Protein AF-A0A9D6GFV5-F1 (afdb_monomer_lite)

pLDDT: mean 89.93, std 10.41, range [53.44, 98.19]

Secondary structure (DSSP, 8-state):
--GGGS----HHHHHHHHHHHHHHH-SS-----EEEEEEEETTTEEEEEEE-SS-EEEEEEEGGG--S-----

Foldseek 3Di:
DPVVPDDDDDPVRVVVVVVVVCCVPPVDDDDDAAWQDWDDDPQFKIWIWGDDPPDIDIDIDTPVVPPDDDDHD

Sequence (73 aa):
MENDLLPKFSVSDFVASTNQTLEYAYPSVVIEGEVESFKVNQGKFVFFNLKDAGASVGCFMMVFNLRVPLEDG

Radius of gyration: 17.2 Å; chains: 1; bounding box: 40×29×39 Å

Structure (mmCIF, N/CA/C/O backbone):
data_AF-A0A9D6GFV5-F1
#
_entry.id   AF-A0A9D6GFV5-F1
#
loop_
_atom_site.group_PDB
_atom_site.id
_atom_site.type_symbol
_atom_site.label_atom_id
_atom_site.label_alt_id
_atom_site.label_comp_id
_atom_site.label_asym_id
_atom_site.label_entity_id
_atom_site.label_seq_id
_atom_site.pdbx_PDB_ins_code
_atom_site.Cartn_x
_atom_site.Cartn_y
_atom_site.Cartn_z
_atom_site.occupancy
_atom_site.B_iso_or_equiv
_atom_site.auth_seq_id
_atom_site.auth_comp_id
_atom_site.auth_asym_id
_atom_site.auth_atom_id
_atom_site.pdbx_PDB_model_num
ATOM 1 N N . MET A 1 1 ? 24.087 -14.760 -18.891 1.00 59.03 1 MET A N 1
ATOM 2 C CA . MET A 1 1 ? 23.568 -13.756 -19.847 1.00 59.03 1 MET A CA 1
ATOM 3 C C . MET A 1 1 ? 22.065 -13.959 -19.997 1.00 59.03 1 MET A C 1
ATOM 5 O O . MET A 1 1 ? 21.619 -14.448 -21.019 1.00 59.03 1 MET A O 1
ATOM 9 N N . GLU A 1 2 ? 21.294 -13.639 -18.959 1.00 61.22 2 GLU A N 1
ATOM 10 C CA . GLU A 1 2 ? 19.818 -13.768 -18.960 1.00 61.22 2 GLU A CA 1
ATOM 11 C C . GLU A 1 2 ? 19.155 -12.465 -18.479 1.00 61.22 2 GLU A C 1
ATOM 13 O O . GLU A 1 2 ? 18.136 -12.052 -19.017 1.00 61.22 2 GLU A O 1
ATOM 18 N N . ASN A 1 3 ? 19.807 -11.725 -17.572 1.00 63.62 3 ASN A N 1
ATOM 19 C CA . ASN A 1 3 ? 19.303 -10.451 -17.040 1.00 63.62 3 ASN A CA 1
ATOM 20 C C . ASN A 1 3 ? 19.260 -9.273 -18.037 1.00 63.62 3 ASN A C 1
ATOM 22 O O . ASN A 1 3 ? 18.689 -8.240 -17.701 1.00 63.62 3 ASN A O 1
ATOM 26 N N . ASP A 1 4 ? 19.840 -9.388 -19.237 1.00 69.62 4 ASP A N 1
ATOM 27 C CA . ASP A 1 4 ? 19.814 -8.308 -20.243 1.00 69.62 4 ASP A CA 1
ATOM 28 C C . ASP A 1 4 ? 18.563 -8.316 -21.136 1.00 69.62 4 ASP A C 1
ATOM 30 O O . ASP A 1 4 ? 18.368 -7.383 -21.910 1.00 69.62 4 ASP A O 1
ATOM 34 N N . LEU A 1 5 ? 17.694 -9.325 -21.007 1.00 83.62 5 LEU A N 1
ATOM 35 C CA . LEU A 1 5 ? 16.404 -9.383 -21.710 1.00 83.62 5 LEU A CA 1
ATOM 36 C C . LEU A 1 5 ? 15.244 -8.794 -20.892 1.00 83.62 5 LEU A C 1
ATOM 38 O O . LEU A 1 5 ? 14.141 -8.642 -21.415 1.00 83.62 5 LEU A O 1
ATOM 42 N N . LEU A 1 6 ? 15.471 -8.466 -19.616 1.00 87.06 6 LEU A N 1
ATOM 43 C CA . LEU A 1 6 ? 14.449 -7.860 -18.768 1.00 87.06 6 LEU A CA 1
ATOM 44 C C . LEU A 1 6 ? 14.358 -6.349 -19.039 1.00 87.06 6 LEU A C 1
ATOM 46 O O . LEU A 1 6 ? 15.394 -5.683 -19.134 1.00 87.06 6 LEU A O 1
ATOM 50 N N . PRO A 1 7 ? 13.142 -5.782 -19.135 1.00 89.38 7 PRO A N 1
ATOM 51 C CA . PRO A 1 7 ? 12.969 -4.348 -19.313 1.00 89.38 7 PRO A CA 1
ATOM 52 C C . PRO A 1 7 ? 13.580 -3.591 -18.126 1.00 89.38 7 PRO A C 1
ATOM 54 O O . PRO A 1 7 ? 13.239 -3.829 -16.967 1.00 89.38 7 PRO A O 1
ATOM 57 N N . LYS A 1 8 ? 14.510 -2.678 -18.424 1.00 94.06 8 LYS A N 1
ATOM 58 C CA . LYS A 1 8 ? 15.149 -1.804 -17.434 1.00 94.06 8 LYS A CA 1
ATOM 59 C C . LYS A 1 8 ? 14.353 -0.506 -17.351 1.00 94.06 8 LYS A C 1
ATOM 61 O O . LYS A 1 8 ? 14.337 0.265 -18.305 1.00 94.06 8 LYS A O 1
ATOM 66 N N . PHE A 1 9 ? 13.713 -0.271 -16.212 1.00 95.75 9 PHE A N 1
ATOM 67 C CA . PHE A 1 9 ? 12.966 0.956 -15.944 1.00 95.75 9 PHE A CA 1
ATOM 68 C C . PHE A 1 9 ? 13.800 1.939 -15.121 1.00 95.75 9 PHE A C 1
ATOM 70 O O . PHE A 1 9 ? 14.542 1.532 -14.222 1.00 95.75 9 PHE A O 1
ATOM 77 N N . SER A 1 10 ? 13.638 3.241 -15.378 1.00 97.56 10 SER A N 1
ATOM 78 C CA . SER A 1 10 ? 13.948 4.239 -14.353 1.00 97.56 10 SER A CA 1
ATOM 79 C C . SER A 1 10 ? 12.921 4.150 -13.214 1.00 97.56 10 SER A C 1
ATOM 81 O O . SER A 1 10 ? 11.849 3.563 -13.372 1.00 97.56 10 SER A O 1
ATOM 83 N N . VAL A 1 11 ? 13.222 4.750 -12.058 1.00 97.88 11 VAL A N 1
ATOM 84 C CA . VAL A 1 11 ? 12.293 4.749 -10.912 1.00 97.88 11 VAL A CA 1
ATOM 85 C C . VAL A 1 11 ? 10.937 5.351 -11.297 1.00 97.88 11 VAL A C 1
ATOM 87 O O . VAL A 1 11 ? 9.900 4.786 -10.961 1.00 97.88 11 VAL A O 1
ATOM 90 N N . SER A 1 12 ? 10.932 6.461 -12.041 1.00 98.19 12 SER A N 1
ATOM 91 C CA . SER A 1 12 ? 9.696 7.104 -12.497 1.00 98.19 12 SER A CA 1
ATOM 92 C C . SER A 1 12 ? 8.925 6.243 -13.489 1.00 98.19 12 SER A C 1
ATOM 94 O O . SER A 1 12 ? 7.702 6.171 -13.391 1.00 98.19 12 SER A O 1
ATOM 96 N N . ASP A 1 13 ? 9.617 5.558 -14.402 1.00 98.00 13 ASP A N 1
ATOM 97 C CA . ASP A 1 13 ? 8.947 4.729 -15.407 1.00 98.00 13 ASP A CA 1
ATOM 98 C C . ASP A 1 13 ? 8.310 3.492 -14.770 1.00 98.00 13 ASP A C 1
ATOM 100 O O . ASP A 1 13 ? 7.204 3.104 -15.143 1.00 98.00 13 ASP A O 1
ATOM 104 N N . PHE A 1 14 ? 8.964 2.905 -13.761 1.00 97.69 14 PHE A N 1
ATOM 105 C CA . PHE A 1 14 ? 8.385 1.800 -13.004 1.00 97.69 14 PHE A CA 1
ATOM 106 C C . PHE A 1 14 ? 7.113 2.230 -12.262 1.00 97.69 14 PHE A C 1
ATOM 108 O O . PHE A 1 14 ? 6.097 1.534 -12.329 1.00 97.69 14 PHE A O 1
ATOM 115 N N . VAL A 1 15 ? 7.141 3.393 -11.599 1.00 97.94 15 VAL A N 1
ATOM 116 C CA . VAL A 1 15 ? 5.965 3.945 -10.907 1.00 97.94 15 VAL A CA 1
ATOM 117 C C . VAL A 1 15 ? 4.836 4.225 -11.900 1.00 97.94 15 VAL A C 1
ATOM 119 O O . VAL A 1 15 ? 3.706 3.803 -11.665 1.00 97.94 15 VAL A O 1
ATOM 122 N N . ALA A 1 16 ? 5.135 4.872 -13.030 1.00 97.69 16 ALA A N 1
ATOM 123 C CA . ALA A 1 16 ? 4.140 5.175 -14.058 1.00 97.69 16 ALA A CA 1
ATOM 124 C C . ALA A 1 16 ? 3.505 3.901 -14.638 1.00 97.69 16 ALA A C 1
ATOM 126 O O . ALA A 1 16 ? 2.280 3.790 -14.690 1.00 97.69 16 ALA A O 1
ATOM 127 N N . SER A 1 17 ? 4.326 2.911 -15.003 1.00 97.44 17 SER A N 1
ATOM 128 C CA . SER A 1 17 ? 3.853 1.635 -15.550 1.00 97.44 17 SER A CA 1
ATOM 129 C C . SER A 1 17 ? 3.016 0.845 -14.539 1.00 97.44 17 SER A C 1
ATOM 131 O O . SER A 1 17 ? 2.013 0.232 -14.911 1.00 97.44 17 SER A O 1
ATOM 133 N N . THR A 1 18 ? 3.413 0.847 -13.263 1.00 96.81 18 THR A N 1
ATOM 134 C CA . THR A 1 18 ? 2.685 0.142 -12.199 1.00 96.81 18 THR A CA 1
ATOM 135 C C . THR A 1 18 ? 1.334 0.799 -11.942 1.00 96.81 18 THR A C 1
ATOM 137 O O . THR A 1 18 ? 0.316 0.109 -11.952 1.00 96.81 18 THR A O 1
ATOM 140 N N . ASN A 1 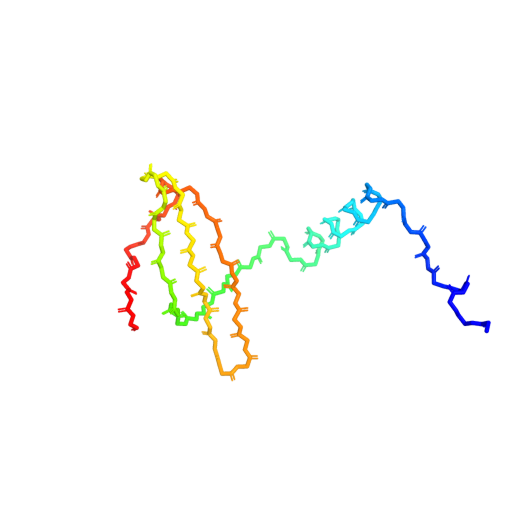19 ? 1.302 2.126 -11.792 1.00 95.88 19 ASN A N 1
ATOM 141 C CA . ASN A 1 19 ? 0.063 2.868 -11.563 1.00 95.88 19 ASN A CA 1
ATOM 142 C C . ASN A 1 19 ? -0.923 2.679 -12.718 1.00 95.88 19 ASN A C 1
ATOM 144 O O . ASN A 1 19 ? -2.066 2.315 -12.470 1.00 95.88 19 ASN A O 1
ATOM 148 N N . GLN A 1 20 ? -0.467 2.808 -13.970 1.00 96.88 20 GLN A N 1
ATOM 149 C CA . GLN A 1 20 ? -1.316 2.570 -15.141 1.00 96.88 20 GLN A CA 1
ATOM 150 C C . GLN A 1 20 ? -1.911 1.154 -15.135 1.00 96.88 20 GLN A C 1
ATOM 152 O O . GLN A 1 20 ? -3.089 0.967 -15.439 1.00 96.88 20 GLN A O 1
ATOM 157 N N . THR A 1 21 ? -1.102 0.146 -14.799 1.00 97.25 21 THR A N 1
ATOM 158 C CA . THR A 1 21 ? -1.562 -1.248 -14.762 1.00 97.25 21 THR A CA 1
ATOM 159 C C . THR A 1 21 ? -2.621 -1.448 -13.682 1.00 97.25 21 THR A C 1
ATOM 161 O O . THR A 1 21 ? -3.643 -2.076 -13.947 1.00 97.25 21 THR A O 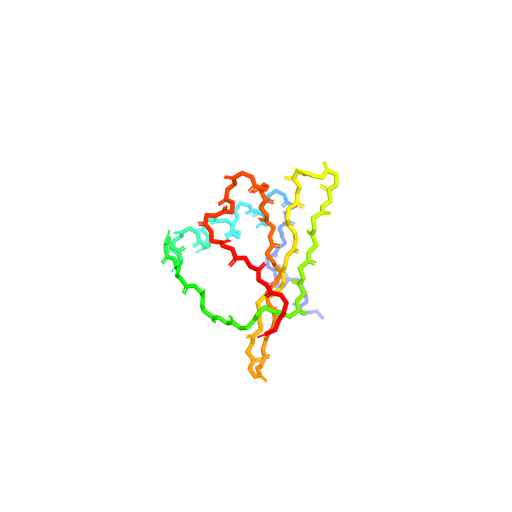1
ATOM 164 N N . LEU A 1 22 ? -2.405 -0.895 -12.485 1.00 95.19 22 LEU A N 1
ATOM 165 C CA . LEU A 1 22 ? -3.358 -0.985 -11.378 1.00 95.19 22 LEU A CA 1
ATOM 166 C C . LEU A 1 22 ? -4.655 -0.222 -11.676 1.00 95.19 22 LEU A C 1
ATOM 168 O O . LEU A 1 22 ? -5.730 -0.758 -11.430 1.00 95.19 22 LEU A O 1
ATOM 172 N N . GLU A 1 23 ? -4.569 0.975 -12.259 1.00 95.75 23 GLU A N 1
ATOM 173 C CA . GLU A 1 23 ? -5.733 1.772 -12.668 1.00 95.75 23 GLU A CA 1
ATOM 174 C C . GLU A 1 23 ? -6.572 1.059 -13.735 1.00 95.75 23 GLU A C 1
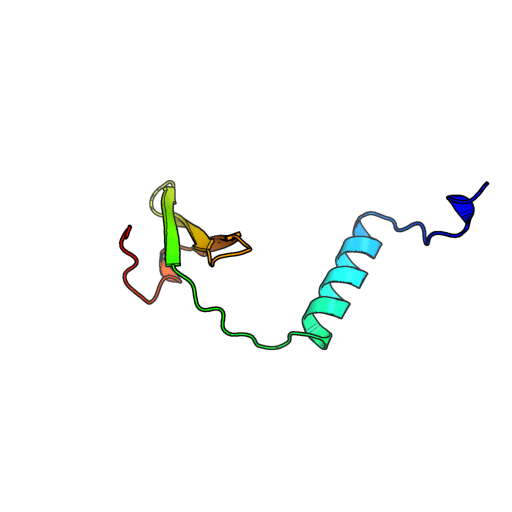ATOM 176 O O . GLU A 1 23 ? -7.801 1.082 -13.676 1.00 95.75 23 GLU A O 1
ATOM 181 N N . TYR A 1 24 ? -5.918 0.401 -14.696 1.00 96.44 24 TYR A N 1
ATOM 182 C CA . TYR A 1 24 ? -6.601 -0.347 -15.748 1.00 96.44 24 TYR A CA 1
ATOM 183 C C . TYR A 1 24 ? -7.213 -1.659 -15.237 1.00 96.44 24 TYR A C 1
ATOM 185 O O . TYR A 1 24 ? -8.362 -1.966 -15.552 1.00 96.44 24 TYR A O 1
ATOM 193 N N . ALA A 1 25 ? -6.451 -2.446 -14.472 1.00 96.88 25 ALA A N 1
ATOM 194 C CA . ALA A 1 25 ? -6.868 -3.780 -14.042 1.00 96.88 25 ALA A CA 1
ATOM 195 C C . ALA A 1 25 ? -7.831 -3.751 -12.846 1.00 96.88 25 ALA A C 1
ATOM 197 O O . ALA A 1 25 ? -8.724 -4.594 -12.759 1.00 96.88 25 ALA A O 1
ATOM 198 N N . TYR A 1 26 ? -7.666 -2.788 -11.936 1.00 93.81 26 TYR A N 1
ATOM 199 C CA . TYR A 1 26 ? -8.398 -2.705 -10.671 1.00 93.81 26 TYR A CA 1
ATOM 200 C C . TYR A 1 26 ? -8.938 -1.287 -10.413 1.00 93.81 26 TYR A C 1
ATOM 202 O O . TYR A 1 26 ? -8.632 -0.688 -9.380 1.00 93.81 26 TYR A O 1
ATOM 210 N N . PRO A 1 27 ? -9.779 -0.736 -11.312 1.00 92.00 27 PRO A N 1
ATOM 211 C CA . PRO A 1 27 ? -10.295 0.629 -11.174 1.00 92.00 27 PRO A CA 1
ATOM 212 C C . PRO A 1 27 ? -11.167 0.819 -9.922 1.00 92.00 27 PRO A C 1
ATOM 214 O O . PRO A 1 27 ? -11.267 1.922 -9.388 1.00 92.00 27 PRO A O 1
ATOM 217 N N . SER A 1 28 ? -11.818 -0.246 -9.448 1.00 93.50 28 SER A N 1
ATOM 218 C CA . SER A 1 28 ? -12.547 -0.263 -8.183 1.00 93.50 28 SER A CA 1
ATOM 219 C C . SER A 1 28 ? -12.571 -1.680 -7.624 1.00 93.50 28 SER A C 1
ATOM 221 O O . SER A 1 28 ? -12.970 -2.613 -8.320 1.00 93.50 28 SER A O 1
ATOM 223 N N . VAL A 1 29 ? -12.138 -1.835 -6.374 1.00 91.44 29 VAL A N 1
ATOM 224 C CA . VAL A 1 29 ? -12.146 -3.109 -5.652 1.00 91.44 29 VAL A CA 1
ATOM 225 C C . VAL A 1 29 ? -12.609 -2.894 -4.217 1.00 91.44 29 VAL A C 1
ATOM 227 O O . VAL A 1 29 ? -12.387 -1.835 -3.628 1.00 91.44 29 VAL A O 1
ATOM 230 N N . VAL A 1 30 ? -13.245 -3.920 -3.661 1.00 91.31 30 VAL A N 1
ATOM 231 C CA . VAL A 1 30 ? -13.582 -4.015 -2.241 1.00 91.31 30 VAL A CA 1
ATOM 232 C C . VAL A 1 30 ? -12.838 -5.224 -1.692 1.00 91.31 30 VAL A C 1
ATOM 234 O O . VAL A 1 30 ? -12.848 -6.282 -2.317 1.00 91.31 30 VAL A O 1
ATOM 237 N N . ILE A 1 31 ? -12.169 -5.046 -0.556 1.00 91.06 31 ILE A N 1
ATOM 238 C CA . ILE A 1 31 ? -11.392 -6.088 0.117 1.00 91.06 31 ILE A CA 1
ATOM 239 C C . ILE A 1 31 ? -12.042 -6.328 1.477 1.00 91.06 31 ILE A C 1
ATOM 241 O O . ILE A 1 31 ? -12.282 -5.376 2.220 1.00 91.06 31 ILE A O 1
ATOM 245 N N . GLU A 1 32 ? -12.326 -7.589 1.778 1.00 91.62 32 GLU A N 1
ATOM 246 C CA . GLU A 1 32 ? -12.849 -8.051 3.062 1.00 91.62 32 GLU A CA 1
ATOM 247 C C . GLU A 1 32 ? -11.800 -8.946 3.723 1.00 91.62 32 GLU A C 1
ATOM 249 O O . GLU A 1 32 ? -11.135 -9.732 3.049 1.00 91.62 32 GLU A O 1
ATOM 254 N N . GLY A 1 33 ? -11.630 -8.800 5.032 1.00 92.56 33 GLY A N 1
ATOM 255 C CA . GLY A 1 33 ? -10.672 -9.564 5.818 1.00 92.56 33 GLY A CA 1
ATOM 256 C C . GLY A 1 33 ? -10.757 -9.193 7.293 1.00 92.56 33 GLY A C 1
ATOM 257 O O . GLY A 1 33 ? -11.437 -8.233 7.665 1.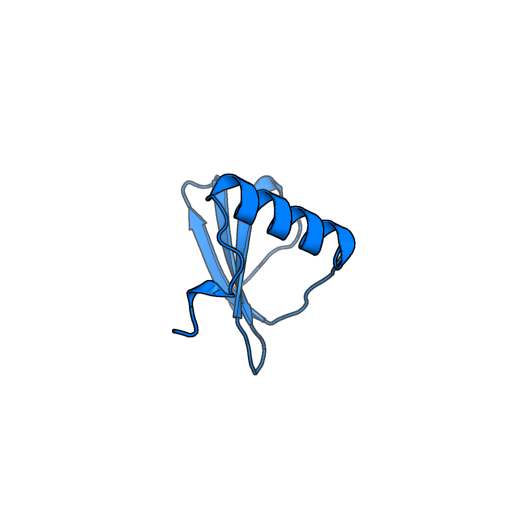00 92.56 33 GLY A O 1
ATOM 258 N N . GLU A 1 34 ? -10.053 -9.950 8.124 1.00 92.69 34 GLU A N 1
ATOM 259 C CA . GLU A 1 34 ? -9.958 -9.693 9.562 1.00 92.69 34 GLU A CA 1
ATOM 260 C C . GLU A 1 34 ? -8.919 -8.604 9.842 1.00 92.69 34 GLU A C 1
ATOM 262 O O . GLU A 1 34 ? -7.876 -8.550 9.183 1.00 92.69 34 GLU A O 1
ATOM 267 N N . VAL A 1 35 ? -9.173 -7.745 10.831 1.00 92.69 35 VAL A N 1
ATOM 268 C CA . VAL A 1 35 ? -8.205 -6.722 11.245 1.00 92.69 35 VAL A CA 1
ATOM 269 C C . VAL A 1 35 ? -7.140 -7.385 12.114 1.00 92.69 35 VAL A C 1
ATOM 271 O O . VAL A 1 35 ? -7.404 -7.800 13.230 1.00 92.69 35 VAL A O 1
ATOM 274 N N . GLU A 1 36 ? -5.913 -7.486 11.609 1.00 90.50 36 GLU A N 1
ATOM 275 C CA . GLU A 1 36 ? -4.804 -8.116 12.343 1.00 90.50 36 GLU A CA 1
ATOM 276 C C . GLU A 1 36 ? -4.080 -7.145 13.285 1.00 90.50 36 GLU A C 1
ATOM 278 O O . GLU A 1 36 ? -3.463 -7.545 14.269 1.00 90.50 36 GLU A O 1
ATOM 283 N N . SER A 1 37 ? -4.078 -5.860 12.941 1.00 89.81 37 SER A N 1
ATOM 284 C CA . SER A 1 37 ? -3.493 -4.812 13.773 1.00 89.81 37 SER A CA 1
ATOM 285 C C . SER A 1 37 ? -4.104 -3.467 13.424 1.00 89.81 37 SER A C 1
ATOM 287 O O . SER A 1 37 ? -4.483 -3.240 12.275 1.00 89.81 37 SER A O 1
ATOM 289 N N . PHE A 1 38 ? -4.160 -2.558 14.398 1.00 91.62 38 PHE A N 1
ATOM 290 C CA . PHE A 1 38 ? -4.671 -1.202 14.216 1.00 91.62 38 PHE A CA 1
ATOM 291 C C . PHE A 1 38 ? -3.864 -0.196 15.046 1.00 91.62 38 PHE A C 1
ATOM 293 O O . PHE A 1 38 ? -3.666 -0.360 16.250 1.00 91.62 38 PHE A O 1
ATOM 300 N N . LYS A 1 39 ? -3.391 0.8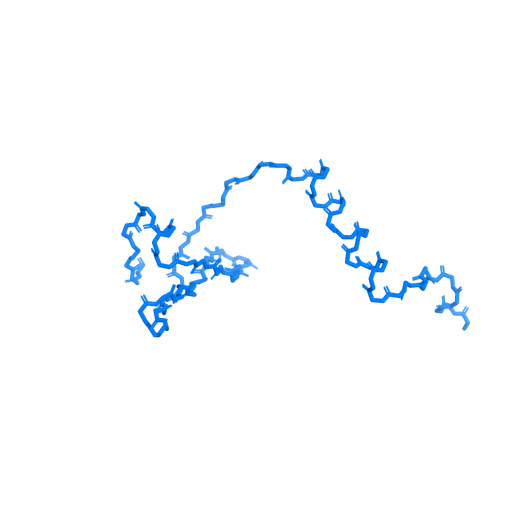80 14.408 1.00 92.50 39 LYS A N 1
ATOM 301 C CA . LYS A 1 39 ? -2.610 1.938 15.056 1.00 92.50 39 LYS A CA 1
ATOM 302 C C . LYS A 1 39 ? -2.987 3.314 14.530 1.00 92.50 39 LYS A C 1
ATOM 304 O O . LYS A 1 39 ? -2.877 3.592 13.337 1.00 92.50 39 LYS A O 1
ATOM 309 N N . VAL A 1 40 ? -3.288 4.224 15.455 1.00 92.56 40 VAL A N 1
ATOM 310 C CA . VAL A 1 40 ? -3.413 5.656 15.167 1.00 92.56 40 VAL A CA 1
ATOM 311 C C . VAL A 1 40 ? -2.131 6.379 15.569 1.00 92.56 40 VAL A C 1
ATOM 313 O O . VAL A 1 40 ? -1.720 6.340 16.727 1.00 92.56 40 VAL A O 1
ATOM 316 N N . ASN A 1 41 ? -1.493 7.067 14.622 1.00 93.12 41 ASN A N 1
ATOM 317 C CA . ASN A 1 41 ? -0.291 7.859 14.863 1.00 93.12 41 ASN A CA 1
ATOM 318 C C . ASN A 1 41 ? -0.607 9.360 14.829 1.00 93.12 41 ASN A C 1
ATOM 320 O O . ASN A 1 41 ? -1.256 9.851 13.900 1.00 93.12 41 ASN A O 1
ATOM 324 N N . GLN A 1 42 ? -0.142 10.087 15.850 1.00 92.56 42 GLN A N 1
ATOM 325 C CA . GLN A 1 42 ? -0.325 11.539 16.013 1.00 92.56 42 GLN A CA 1
ATOM 326 C C . GLN A 1 42 ? -1.788 12.017 15.901 1.00 92.56 42 GLN A C 1
ATOM 328 O O . GLN A 1 42 ? -2.037 13.165 15.539 1.00 92.56 42 GLN A O 1
ATOM 333 N N . GLY A 1 43 ? -2.761 11.130 16.142 1.00 90.31 43 GLY A N 1
ATOM 334 C CA . GLY A 1 43 ? -4.187 11.420 15.954 1.00 90.31 43 GLY A CA 1
ATOM 335 C C . GLY A 1 43 ? -4.598 11.719 14.504 1.00 90.31 43 GLY A C 1
ATOM 336 O O . GLY A 1 43 ? -5.693 12.226 14.284 1.00 90.31 43 GLY A O 1
ATOM 337 N N . LYS A 1 44 ? -3.732 11.452 13.515 1.00 93.94 44 LYS A N 1
ATOM 338 C CA . LYS A 1 44 ? -3.941 11.848 12.107 1.00 93.94 44 LYS A CA 1
ATOM 339 C C . LYS A 1 44 ? -3.867 10.697 11.120 1.00 93.94 44 LYS A C 1
ATOM 341 O O . LYS A 1 44 ? -4.555 10.740 10.104 1.00 93.94 44 LYS A O 1
ATOM 346 N N . PHE A 1 45 ? -3.058 9.687 11.414 1.00 94.50 45 PHE A N 1
ATOM 347 C CA . PHE A 1 45 ? -2.756 8.599 10.492 1.00 94.50 45 PHE A CA 1
ATOM 348 C C . PHE A 1 45 ? -3.222 7.270 11.062 1.00 94.50 45 PHE A C 1
ATOM 350 O O . PHE A 1 45 ? -2.847 6.938 12.183 1.00 94.50 45 PHE A O 1
ATOM 357 N N . VAL A 1 46 ? -3.999 6.518 10.293 1.00 93.88 46 VAL A N 1
ATOM 358 C CA . VAL A 1 46 ? -4.405 5.153 10.627 1.00 93.88 46 VAL A CA 1
ATOM 359 C C . VAL A 1 46 ? -3.568 4.196 9.797 1.00 93.88 46 VAL A C 1
ATOM 361 O O . VAL A 1 46 ? -3.486 4.340 8.577 1.00 93.88 46 VAL A O 1
ATOM 364 N N . PHE A 1 47 ? -2.975 3.223 10.474 1.00 94.69 47 PHE A N 1
ATOM 365 C CA . PHE A 1 47 ? -2.343 2.059 9.872 1.00 94.69 47 PHE A CA 1
ATOM 366 C C . PHE A 1 47 ? -3.048 0.823 10.411 1.00 94.69 47 PHE A C 1
ATOM 368 O O . PHE A 1 47 ? -3.190 0.693 11.627 1.00 94.69 47 PHE A O 1
ATOM 375 N N . PHE A 1 48 ? -3.492 -0.059 9.529 1.00 93.38 48 PHE A N 1
ATOM 376 C CA . PHE A 1 48 ? -4.069 -1.338 9.923 1.00 93.38 48 PHE A CA 1
ATOM 377 C C . PHE A 1 48 ? -3.744 -2.403 8.888 1.00 93.38 48 PHE A C 1
ATOM 379 O O . PHE A 1 48 ? -3.480 -2.070 7.736 1.00 93.38 48 PHE A O 1
ATOM 386 N N . ASN A 1 49 ? -3.771 -3.666 9.291 1.00 94.75 49 ASN A N 1
ATOM 387 C CA . ASN A 1 49 ? -3.614 -4.786 8.370 1.00 94.75 49 ASN A CA 1
ATOM 388 C C . ASN A 1 49 ? -4.944 -5.523 8.236 1.00 94.75 49 ASN A C 1
ATOM 390 O O . ASN A 1 49 ? -5.588 -5.783 9.253 1.00 94.75 49 ASN A O 1
ATOM 394 N N . LEU A 1 50 ? -5.323 -5.883 7.009 1.00 94.19 50 LEU A N 1
ATOM 395 C CA . LEU A 1 50 ? -6.373 -6.873 6.759 1.00 94.19 50 LEU A CA 1
ATOM 396 C C . LEU A 1 50 ? -5.723 -8.204 6.402 1.00 94.19 50 LEU A C 1
ATOM 398 O O . LEU A 1 50 ? -4.841 -8.225 5.543 1.00 94.19 50 LEU A O 1
ATOM 402 N N . LYS A 1 51 ? -6.157 -9.297 7.025 1.00 95.75 51 LYS A N 1
ATOM 403 C CA . LYS A 1 51 ? -5.648 -10.644 6.744 1.00 95.75 51 LYS A CA 1
ATOM 404 C C . LYS A 1 51 ? -6.750 -11.622 6.350 1.00 95.75 51 LYS A C 1
ATOM 406 O O . LYS A 1 51 ? -7.918 -11.447 6.699 1.00 95.75 51 LYS A O 1
ATOM 411 N N . ASP A 1 52 ? -6.323 -12.686 5.685 1.00 95.69 52 ASP A N 1
ATOM 412 C CA . ASP A 1 52 ? -7.061 -13.932 5.510 1.00 95.69 52 ASP A CA 1
ATOM 413 C C . ASP A 1 52 ? -6.136 -15.137 5.798 1.00 95.69 52 ASP A C 1
ATOM 415 O O . ASP A 1 52 ? -5.085 -15.002 6.428 1.00 95.69 52 ASP A O 1
ATOM 419 N N . ALA A 1 53 ? -6.517 -16.338 5.358 1.00 95.69 53 ALA A N 1
ATOM 420 C CA . ALA A 1 53 ? -5.735 -17.553 5.587 1.00 95.69 53 ALA A CA 1
ATOM 421 C C . ALA A 1 53 ? -4.379 -17.600 4.847 1.00 95.69 53 ALA A C 1
ATOM 423 O O . ALA A 1 53 ? -3.543 -18.442 5.182 1.00 95.69 53 ALA A O 1
ATOM 424 N N . GLY A 1 54 ? -4.163 -16.763 3.828 1.00 95.81 54 GLY A N 1
ATOM 425 C CA . GLY A 1 54 ? -3.001 -16.838 2.939 1.00 95.81 54 GLY A CA 1
ATOM 426 C C . GLY A 1 54 ? -2.228 -15.532 2.763 1.00 95.81 54 GLY A C 1
ATOM 427 O O . GLY A 1 54 ? -1.084 -15.579 2.304 1.00 95.81 54 GLY A O 1
ATOM 428 N N . ALA A 1 55 ? -2.809 -14.384 3.112 1.00 96.50 55 ALA A N 1
ATOM 429 C CA . ALA A 1 55 ? -2.207 -13.078 2.888 1.00 96.50 55 ALA A CA 1
ATOM 430 C C . ALA A 1 55 ? -2.569 -12.052 3.976 1.00 96.50 55 ALA A C 1
ATOM 432 O O . ALA A 1 55 ? -3.550 -12.186 4.702 1.00 96.50 55 ALA A O 1
ATOM 433 N N . SER A 1 56 ? -1.759 -10.993 4.049 1.00 95.88 56 SER A N 1
ATOM 434 C CA . SER A 1 56 ? -2.012 -9.787 4.841 1.00 95.88 56 SER A CA 1
ATOM 435 C C . SER A 1 56 ? -1.713 -8.564 3.972 1.00 95.88 56 SER A C 1
ATOM 437 O O . SER A 1 56 ? -0.697 -8.531 3.269 1.00 95.88 56 SER A O 1
ATOM 439 N N . VAL A 1 57 ? -2.607 -7.575 3.978 1.00 95.38 57 VAL A N 1
ATOM 440 C CA . VAL A 1 57 ? -2.467 -6.314 3.244 1.00 95.38 57 VAL A CA 1
ATOM 441 C C . VAL A 1 57 ? -2.397 -5.148 4.222 1.00 95.38 57 VAL A C 1
ATOM 443 O O . VAL A 1 57 ? -3.277 -4.952 5.058 1.00 95.38 57 VAL A O 1
ATOM 446 N N . GLY A 1 58 ? -1.326 -4.363 4.105 1.00 95.50 58 GLY A N 1
ATOM 447 C CA . GLY A 1 58 ? -1.140 -3.147 4.884 1.00 95.50 58 GLY A CA 1
ATOM 448 C C . GLY A 1 58 ? -1.955 -1.994 4.311 1.00 95.50 58 GLY A C 1
ATOM 449 O O . GLY A 1 58 ? -1.785 -1.608 3.154 1.00 95.50 58 GLY A O 1
ATOM 450 N N . CYS A 1 59 ? -2.801 -1.410 5.146 1.00 93.88 59 CYS A N 1
ATOM 451 C CA . CYS A 1 59 ? -3.677 -0.301 4.812 1.00 93.88 59 CYS A CA 1
ATOM 452 C C . CYS A 1 59 ? -3.221 0.973 5.530 1.00 93.88 59 CYS A C 1
ATOM 454 O O . CYS A 1 59 ? -2.911 0.971 6.724 1.00 93.88 59 CYS A O 1
ATOM 456 N N . PHE A 1 60 ? -3.221 2.088 4.800 1.00 94.62 60 PHE A N 1
ATOM 457 C CA . PHE A 1 60 ? -2.929 3.415 5.332 1.00 94.62 60 PHE A CA 1
ATOM 458 C C . PHE A 1 60 ? -3.984 4.415 4.882 1.00 94.62 60 PHE A C 1
ATOM 460 O O . PHE A 1 60 ? -4.324 4.496 3.701 1.00 94.62 60 PHE A O 1
ATOM 467 N N . MET A 1 61 ? -4.460 5.225 5.821 1.00 94.25 61 MET A N 1
ATOM 468 C CA . MET A 1 61 ? -5.376 6.318 5.523 1.00 94.25 61 MET A CA 1
ATOM 469 C C . MET A 1 61 ? -5.293 7.428 6.570 1.00 94.25 61 MET A C 1
ATOM 471 O O . MET A 1 61 ? -4.803 7.243 7.683 1.00 94.25 61 MET A O 1
ATOM 475 N N . MET A 1 62 ? -5.816 8.603 6.227 1.00 94.00 62 MET A N 1
ATOM 476 C CA . MET A 1 62 ? -6.060 9.648 7.219 1.00 94.00 62 MET A CA 1
ATOM 477 C C . MET A 1 62 ? -7.185 9.220 8.167 1.00 94.00 62 MET A C 1
ATOM 479 O O . MET A 1 62 ? -8.176 8.648 7.718 1.00 94.00 62 MET A O 1
ATOM 483 N N . VAL A 1 63 ? -7.082 9.566 9.453 1.00 91.31 63 VAL A N 1
ATOM 484 C CA . VAL A 1 63 ? -8.100 9.246 10.478 1.00 91.31 63 VAL A CA 1
ATOM 485 C C . VAL A 1 63 ? -9.491 9.722 10.070 1.00 91.31 63 VAL A C 1
ATOM 487 O O . VAL A 1 63 ? -10.456 8.991 10.241 1.00 91.31 63 VAL A O 1
ATOM 490 N N . PHE A 1 64 ? -9.611 10.901 9.454 1.00 90.56 64 PHE A N 1
ATOM 491 C CA . PHE A 1 64 ? -10.910 11.423 9.015 1.00 90.56 64 PHE A CA 1
ATOM 492 C C . PHE A 1 64 ? -11.526 10.663 7.828 1.00 90.56 64 PHE A C 1
ATOM 494 O O . PHE A 1 64 ? -12.714 10.819 7.559 1.00 90.56 64 PHE A O 1
ATOM 501 N N . ASN A 1 65 ? -10.740 9.863 7.098 1.00 91.12 65 ASN A N 1
ATOM 502 C CA . ASN A 1 65 ? -11.260 9.012 6.029 1.00 91.12 65 ASN A CA 1
ATOM 503 C C . ASN A 1 65 ? -11.832 7.698 6.577 1.00 91.12 65 ASN A C 1
ATOM 505 O O . ASN A 1 65 ? -12.501 6.988 5.827 1.00 91.12 65 ASN A O 1
ATOM 509 N N . LEU A 1 66 ? -11.557 7.349 7.840 1.00 88.44 66 LEU A N 1
ATOM 510 C CA . LEU A 1 66 ? -12.046 6.122 8.453 1.00 88.44 66 LEU A CA 1
ATOM 511 C C . LEU A 1 66 ? -13.535 6.290 8.779 1.00 88.44 66 LEU A C 1
ATOM 513 O O . LEU A 1 66 ? -13.906 7.010 9.702 1.00 88.44 66 LEU A O 1
ATOM 517 N N . ARG A 1 67 ? -14.394 5.660 7.973 1.00 83.44 67 ARG A N 1
ATOM 518 C CA . ARG A 1 67 ? -15.861 5.790 8.080 1.00 83.44 67 ARG A CA 1
ATOM 519 C C . ARG A 1 67 ? -16.523 4.688 8.900 1.00 83.44 67 ARG A C 1
ATOM 521 O O . ARG A 1 67 ? -17.711 4.788 9.186 1.00 83.44 67 ARG A O 1
ATOM 528 N N . VAL A 1 68 ? -15.770 3.650 9.241 1.00 78.69 68 VAL A N 1
ATOM 529 C CA . VAL A 1 68 ? -16.233 2.509 10.028 1.00 78.69 68 VAL A CA 1
ATOM 530 C C . VAL A 1 68 ? -15.404 2.413 11.305 1.00 78.69 68 VAL A C 1
ATOM 532 O O . VAL A 1 68 ? -14.19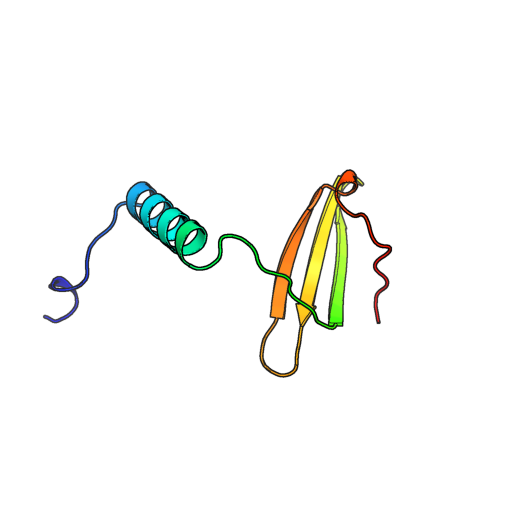1 2.623 11.242 1.00 78.69 68 VAL A O 1
ATOM 535 N N . PRO A 1 69 ? -16.024 2.133 12.462 1.00 73.81 69 PRO A N 1
ATOM 536 C CA . PRO A 1 69 ? -15.260 1.791 13.650 1.00 73.81 69 PRO A CA 1
ATOM 537 C C . PRO A 1 69 ? -14.490 0.495 13.370 1.00 73.81 69 PRO A C 1
ATOM 539 O O . PRO A 1 69 ? -15.074 -0.483 12.911 1.00 73.81 69 PRO A O 1
ATOM 542 N N . LEU A 1 70 ? -13.177 0.520 13.597 1.00 73.81 70 LEU A N 1
ATOM 543 C CA . LEU A 1 70 ? -12.333 -0.670 13.580 1.00 73.81 70 LEU A CA 1
ATOM 544 C C . LEU A 1 70 ? -11.970 -0.991 15.025 1.00 73.81 70 LEU A C 1
ATOM 546 O O . LEU A 1 70 ? -11.500 -0.113 15.753 1.00 73.81 70 LEU A O 1
ATOM 550 N N . GLU A 1 71 ? -12.197 -2.234 15.416 1.00 65.94 71 GLU A N 1
ATOM 551 C CA . GLU A 1 71 ? -11.745 -2.797 16.683 1.00 65.94 71 GLU A CA 1
ATOM 552 C C . GLU A 1 71 ? -10.763 -3.931 16.376 1.00 65.94 71 GLU A C 1
ATOM 554 O O . GLU A 1 71 ? -10.805 -4.524 15.300 1.00 65.94 71 GLU A O 1
ATOM 559 N N . ASP A 1 72 ? -9.832 -4.164 17.295 1.00 59.47 72 ASP A N 1
ATOM 560 C CA . ASP A 1 72 ? -8.885 -5.277 17.222 1.00 59.47 72 ASP A CA 1
ATOM 561 C C . ASP A 1 72 ? -9.622 -6.563 17.640 1.00 59.47 72 ASP A C 1
ATOM 563 O O . ASP A 1 72 ? -10.168 -6.601 18.750 1.00 59.47 72 ASP A O 1
ATOM 567 N N . GLY A 1 73 ? -9.696 -7.572 16.763 1.00 53.44 73 GLY A N 1
ATOM 568 C CA . GLY A 1 73 ? -10.440 -8.820 17.003 1.00 53.44 73 GLY A CA 1
ATOM 569 C C . GLY A 1 73 ? -10.964 -9.477 15.736 1.00 53.44 73 GLY A C 1
ATOM 570 O O . GLY A 1 73 ? -12.170 -9.808 15.732 1.00 53.44 73 GLY A O 1
#